Protein AF-A0A2R5L136-F1 (afdb_monomer)

Mean predicted aligned error: 12.42 Å

pLDDT: mean 75.85, std 13.5, range [39.0, 92.44]

Sequence (162 aa):
CGAVLYACYMVFLRRRIKDQDQLDIPMFFGFVGLFNSVLLWPGFFILHMAGWEVFTLPTAQQMLYICANGLVGTVLSELLWLWGCFLTSSLVATLSLSLTIPLSMATDVLLRGVKYSWLFYAGSVPIVAAFFAVTVLTHYNNWDPVGQICCCRRREEHQYRY

Structure (mmCIF, N/CA/C/O backbone):
data_AF-A0A2R5L136-F1
#
_entry.id   AF-A0A2R5L136-F1
#
loop_
_atom_site.group_PDB
_atom_site.id
_atom_site.type_symbol
_atom_site.label_atom_id
_atom_site.label_alt_id
_atom_site.label_comp_id
_atom_site.label_asym_id
_atom_site.label_entity_id
_atom_site.label_seq_id
_atom_site.pdbx_PDB_ins_code
_atom_site.Cartn_x
_atom_site.Cartn_y
_atom_site.Cartn_z
_atom_site.occupancy
_atom_site.B_iso_or_equiv
_atom_site.auth_seq_id
_atom_site.auth_comp_id
_atom_site.auth_asym_id
_atom_site.auth_atom_id
_atom_site.pdbx_PDB_model_num
ATOM 1 N N . CYS A 1 1 ? -8.619 -17.664 -2.809 1.00 63.59 1 CYS A N 1
ATOM 2 C CA . CYS A 1 1 ? -9.680 -17.153 -3.709 1.00 63.59 1 CYS A CA 1
ATOM 3 C C . CYS A 1 1 ? -9.637 -15.629 -3.885 1.00 63.59 1 CYS A C 1
ATOM 5 O O . CYS A 1 1 ? -9.680 -15.183 -5.023 1.00 63.59 1 CYS A O 1
ATOM 7 N N . GLY A 1 2 ? -9.475 -14.832 -2.816 1.00 73.06 2 GLY A N 1
ATOM 8 C CA . GLY A 1 2 ? -9.462 -13.358 -2.911 1.00 73.06 2 GLY A CA 1
ATOM 9 C C . GLY A 1 2 ? -8.381 -12.759 -3.824 1.00 73.06 2 GLY A C 1
ATOM 10 O O . GLY A 1 2 ? -8.686 -11.888 -4.629 1.00 73.06 2 GLY A O 1
ATOM 11 N N . ALA A 1 3 ? -7.150 -13.283 -3.791 1.00 76.62 3 ALA A N 1
ATOM 12 C CA . ALA A 1 3 ? -6.060 -12.791 -4.645 1.00 76.62 3 ALA A CA 1
ATOM 13 C C . ALA A 1 3 ? -6.344 -12.951 -6.152 1.00 76.62 3 ALA A C 1
ATOM 15 O O . ALA A 1 3 ? -5.986 -12.087 -6.945 1.00 76.62 3 ALA A O 1
ATOM 16 N N . VAL A 1 4 ? -7.030 -14.033 -6.541 1.00 77.38 4 VAL A N 1
ATOM 17 C CA . VAL A 1 4 ? -7.409 -14.290 -7.941 1.00 77.38 4 VAL A CA 1
ATOM 18 C C . VAL A 1 4 ? -8.472 -13.292 -8.392 1.00 77.38 4 VAL A C 1
ATOM 20 O O . VAL A 1 4 ? -8.326 -12.681 -9.443 1.00 77.38 4 VAL A O 1
ATOM 23 N N . LEU A 1 5 ? -9.501 -13.066 -7.571 1.00 76.44 5 LEU A N 1
ATOM 24 C CA . LEU A 1 5 ? -10.558 -12.095 -7.863 1.00 76.44 5 LEU A CA 1
ATOM 25 C C . LEU A 1 5 ? -10.009 -10.664 -7.958 1.00 76.44 5 LEU A C 1
ATOM 27 O O . LEU A 1 5 ? -10.359 -9.942 -8.889 1.00 76.44 5 LEU A O 1
ATOM 31 N N . TYR A 1 6 ? -9.098 -10.281 -7.058 1.00 77.06 6 TYR A N 1
ATOM 32 C CA . TYR A 1 6 ? -8.433 -8.976 -7.087 1.00 77.06 6 TYR A CA 1
ATOM 33 C C . TYR A 1 6 ? -7.544 -8.797 -8.328 1.00 77.06 6 TYR A C 1
ATOM 35 O O . TYR A 1 6 ? -7.583 -7.754 -8.981 1.00 77.06 6 TYR A O 1
ATOM 43 N N . ALA A 1 7 ? -6.783 -9.828 -8.707 1.00 71.12 7 ALA A N 1
ATOM 44 C CA . ALA A 1 7 ? -5.977 -9.800 -9.924 1.00 71.12 7 ALA A CA 1
ATOM 45 C C . ALA A 1 7 ? -6.857 -9.693 -11.183 1.00 71.12 7 ALA A C 1
ATOM 47 O O . ALA A 1 7 ? -6.583 -8.871 -12.057 1.00 71.12 7 ALA A O 1
ATOM 48 N N . CYS A 1 8 ? -7.949 -10.463 -11.260 1.00 75.06 8 CYS A N 1
ATOM 49 C CA . CYS A 1 8 ? -8.925 -10.362 -12.346 1.00 75.06 8 CYS A CA 1
ATOM 50 C C . CYS A 1 8 ? -9.544 -8.959 -12.424 1.00 75.06 8 CYS A C 1
ATOM 52 O O . CYS A 1 8 ? -9.604 -8.388 -13.512 1.00 75.06 8 CYS A O 1
ATOM 54 N N . TYR A 1 9 ? -9.932 -8.386 -11.283 1.00 74.88 9 TYR A N 1
ATOM 55 C CA . TYR A 1 9 ? -10.432 -7.015 -11.165 1.00 74.88 9 TYR A CA 1
ATOM 56 C C . TYR A 1 9 ? -9.433 -5.988 -11.721 1.00 74.88 9 TYR A C 1
ATOM 58 O O . TYR A 1 9 ? -9.764 -5.231 -12.634 1.00 74.88 9 TYR A O 1
ATOM 66 N N . MET A 1 10 ? -8.186 -6.022 -11.243 1.00 70.00 10 MET A N 1
ATOM 67 C CA . MET A 1 10 ? -7.108 -5.123 -11.671 1.00 70.00 10 MET A CA 1
ATOM 68 C C . MET A 1 10 ? -6.836 -5.208 -13.179 1.00 70.00 10 MET A C 1
ATOM 70 O O . MET A 1 10 ? -6.642 -4.187 -13.842 1.00 70.00 10 MET A O 1
ATOM 74 N N . VAL A 1 11 ? -6.832 -6.420 -13.744 1.00 70.69 11 VAL A N 1
ATOM 75 C CA . VAL A 1 11 ? -6.588 -6.645 -15.178 1.00 70.69 11 VAL A CA 1
ATOM 76 C C . VAL A 1 11 ? -7.754 -6.143 -16.026 1.00 70.69 11 VAL A C 1
ATOM 78 O O . VAL A 1 11 ? -7.529 -5.505 -17.058 1.00 70.69 11 VAL A O 1
ATOM 81 N N . PHE A 1 12 ? -8.992 -6.401 -15.600 1.00 69.69 12 PHE A N 1
ATOM 82 C CA . PHE A 1 12 ? -10.183 -5.941 -16.311 1.00 69.69 12 PHE A CA 1
ATOM 83 C C . PHE A 1 12 ? -10.257 -4.412 -16.328 1.00 69.69 12 PHE A C 1
ATOM 85 O O . PHE A 1 12 ? -10.510 -3.812 -17.374 1.00 69.69 12 PHE A O 1
ATOM 92 N N . LEU A 1 13 ? -9.931 -3.787 -15.197 1.00 70.75 13 LEU A N 1
ATOM 93 C CA . LEU A 1 13 ? -9.863 -2.342 -15.062 1.00 70.75 13 LEU A CA 1
ATOM 94 C C . LEU A 1 13 ? -8.776 -1.729 -15.957 1.00 70.75 13 LEU A C 1
ATOM 96 O O . LEU A 1 13 ? -9.058 -0.809 -16.722 1.00 70.75 13 LEU A O 1
ATOM 100 N N . ARG A 1 14 ? -7.551 -2.283 -15.943 1.00 65.88 14 ARG A N 1
ATOM 101 C CA . ARG A 1 14 ? -6.460 -1.824 -16.823 1.00 65.88 14 ARG A CA 1
ATOM 102 C C . ARG A 1 14 ? -6.800 -1.966 -18.307 1.00 65.88 14 ARG A C 1
ATOM 104 O O . ARG A 1 14 ? -6.403 -1.106 -19.088 1.00 65.88 14 ARG A O 1
ATOM 111 N N . ARG A 1 15 ? -7.498 -3.037 -18.710 1.00 67.12 15 ARG A N 1
ATOM 112 C CA . ARG A 1 15 ? -7.954 -3.211 -20.101 1.00 67.12 15 ARG A CA 1
ATOM 113 C C . ARG A 1 15 ? -8.989 -2.163 -20.483 1.00 67.12 15 ARG A C 1
ATOM 115 O O . ARG A 1 15 ? -8.853 -1.557 -21.535 1.00 67.12 15 ARG A O 1
ATOM 122 N N . ARG A 1 16 ? -9.976 -1.923 -19.619 1.00 64.69 16 ARG A N 1
ATOM 123 C CA . ARG A 1 16 ? -11.031 -0.937 -19.870 1.00 64.69 16 ARG A CA 1
ATOM 124 C C . ARG A 1 16 ? -10.478 0.484 -19.999 1.00 64.69 16 ARG A C 1
ATOM 126 O O . ARG A 1 16 ? -10.826 1.151 -20.962 1.00 64.69 16 ARG A O 1
ATOM 133 N N . ILE A 1 17 ? -9.560 0.895 -19.121 1.00 60.84 17 ILE A N 1
ATOM 134 C CA . ILE A 1 17 ? -8.915 2.224 -19.162 1.00 60.84 17 ILE A CA 1
ATOM 135 C C . ILE A 1 17 ? -8.096 2.436 -20.449 1.00 60.84 17 ILE A C 1
ATOM 137 O O . ILE A 1 17 ? -8.000 3.552 -20.939 1.00 60.84 17 ILE A O 1
ATOM 141 N N . LYS A 1 18 ? -7.513 1.374 -21.020 1.00 57.12 18 LYS A N 1
ATOM 142 C CA . LYS A 1 18 ? -6.726 1.454 -22.263 1.00 57.12 18 LYS A CA 1
ATOM 143 C C . LYS A 1 18 ? -7.568 1.627 -23.529 1.00 57.12 18 LYS A C 1
ATOM 145 O O . LYS A 1 18 ? -7.031 2.076 -24.532 1.00 57.12 18 LYS A O 1
ATOM 150 N N . ASP A 1 19 ? -8.831 1.210 -23.484 1.00 58.06 19 ASP A N 1
ATOM 151 C CA . ASP A 1 19 ? -9.742 1.166 -24.635 1.00 58.06 19 ASP A CA 1
ATOM 152 C C . ASP A 1 19 ? -10.672 2.391 -24.707 1.00 58.06 19 ASP A C 1
ATOM 154 O O . ASP A 1 19 ? -11.395 2.553 -25.685 1.00 58.06 19 ASP A O 1
ATOM 158 N N . GLN A 1 20 ? -10.702 3.250 -23.678 1.00 46.91 20 GLN A N 1
ATOM 159 C CA . GLN A 1 20 ? -11.588 4.417 -23.650 1.00 46.91 20 GLN A CA 1
ATOM 160 C C . GLN A 1 20 ? -10.884 5.673 -23.142 1.00 46.91 20 GLN A C 1
ATOM 162 O O . GLN A 1 20 ? -10.520 5.758 -21.973 1.00 46.91 20 GLN A O 1
ATOM 167 N N . ASP A 1 21 ? -10.823 6.691 -24.001 1.00 53.78 21 ASP A N 1
ATOM 168 C CA . ASP A 1 21 ? -10.375 8.052 -23.680 1.00 53.78 21 ASP A CA 1
ATOM 169 C C . ASP A 1 21 ? -11.273 8.789 -22.653 1.00 53.78 21 ASP A C 1
ATOM 171 O O . ASP A 1 21 ? -10.984 9.931 -22.308 1.00 53.78 21 ASP A O 1
ATOM 175 N N . GLN A 1 22 ? -12.359 8.185 -22.141 1.00 52.44 22 GLN A N 1
ATOM 176 C CA . GLN A 1 22 ? -13.305 8.829 -21.206 1.00 52.44 22 GLN A CA 1
ATOM 177 C C . GLN A 1 22 ? -14.001 7.844 -20.244 1.00 52.44 22 GLN A C 1
ATOM 179 O O . GLN A 1 22 ? -15.216 7.890 -20.067 1.00 52.44 22 GLN A O 1
ATOM 184 N N . LEU A 1 23 ? -13.275 6.911 -19.622 1.00 54.06 23 LEU A N 1
ATOM 185 C CA . LEU A 1 23 ? -13.870 6.116 -18.5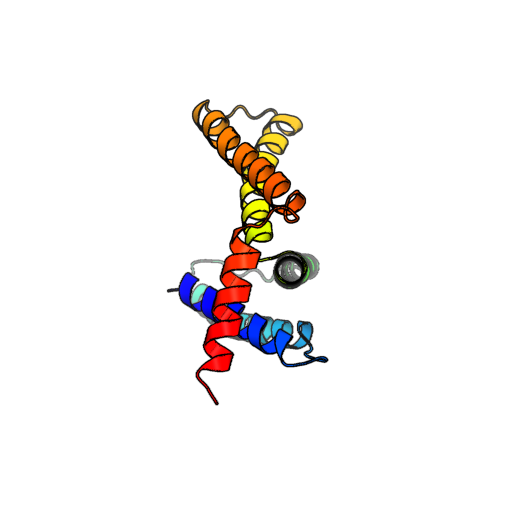40 1.00 54.06 23 LEU A CA 1
ATOM 186 C C . LEU A 1 23 ? -13.831 6.876 -17.214 1.00 54.06 23 LEU A C 1
ATOM 188 O O . LEU A 1 23 ? -12.755 7.152 -16.683 1.00 54.06 23 LEU A O 1
ATOM 192 N N . ASP A 1 24 ? -15.007 7.117 -16.635 1.00 68.06 24 ASP A N 1
ATOM 193 C CA . ASP A 1 24 ? -15.180 7.641 -15.279 1.00 68.06 24 ASP A CA 1
ATOM 194 C C . ASP A 1 24 ? -14.731 6.600 -14.228 1.00 68.06 24 ASP A C 1
ATOM 196 O O . ASP A 1 24 ? -15.539 5.982 -13.531 1.00 68.06 24 ASP A O 1
ATOM 200 N N . ILE A 1 25 ? -13.416 6.381 -14.098 1.00 69.44 25 ILE A N 1
ATOM 201 C CA . ILE A 1 25 ? -12.777 5.568 -13.041 1.00 69.44 25 ILE A CA 1
ATOM 202 C C . ILE A 1 25 ? -13.394 5.833 -11.649 1.00 69.44 25 ILE A C 1
ATOM 204 O O . ILE A 1 25 ? -13.704 4.861 -10.951 1.00 69.44 25 ILE A O 1
ATOM 208 N N . PRO A 1 26 ? -13.628 7.095 -11.228 1.00 71.81 26 PRO A N 1
ATOM 209 C CA . PRO A 1 26 ? -14.312 7.372 -9.964 1.00 71.81 26 PRO A CA 1
ATOM 210 C C . PRO A 1 26 ? -15.754 6.841 -9.886 1.00 71.81 26 PRO A C 1
ATOM 212 O O . PRO A 1 26 ? -16.163 6.380 -8.821 1.00 71.81 26 PRO A O 1
ATOM 215 N N . MET A 1 27 ? -16.521 6.829 -10.980 1.00 75.56 27 MET A N 1
ATOM 216 C CA . MET A 1 27 ? -17.893 6.297 -10.989 1.00 75.56 27 MET A CA 1
ATOM 217 C C . MET A 1 27 ? -17.902 4.776 -10.792 1.00 75.56 27 MET A C 1
ATOM 219 O O . MET A 1 27 ? -18.719 4.247 -10.037 1.00 75.56 27 MET A O 1
ATOM 223 N N . PHE A 1 28 ? -16.951 4.069 -11.405 1.00 75.88 28 PHE A N 1
ATOM 224 C CA . PHE A 1 28 ? -16.788 2.630 -11.207 1.00 75.88 28 PHE A CA 1
ATOM 225 C C . PHE A 1 28 ? -16.414 2.282 -9.755 1.00 75.88 28 PHE A C 1
ATOM 227 O O . PHE A 1 28 ? -17.037 1.405 -9.155 1.00 75.88 28 PHE A O 1
ATOM 234 N N . PHE A 1 29 ? -15.463 3.006 -9.155 1.00 76.31 29 PHE A N 1
ATOM 235 C CA . PHE A 1 29 ? -15.129 2.841 -7.733 1.00 76.31 29 PHE A CA 1
ATOM 236 C C . PHE A 1 29 ? -16.315 3.178 -6.813 1.00 76.31 29 PHE A C 1
ATOM 238 O O . PHE A 1 29 ? -16.523 2.494 -5.810 1.00 76.31 29 PHE A O 1
ATOM 245 N N . GLY A 1 30 ? -17.135 4.169 -7.179 1.00 80.00 30 GLY A N 1
ATOM 246 C CA . GLY A 1 30 ? -18.386 4.490 -6.487 1.00 80.00 30 GLY A CA 1
ATOM 247 C C . GLY A 1 30 ? -19.379 3.324 -6.481 1.00 80.00 30 GLY A C 1
ATOM 248 O O . GLY A 1 30 ? -19.931 2.995 -5.431 1.00 80.00 30 GLY A O 1
ATOM 249 N N . PHE A 1 31 ? -19.549 2.631 -7.613 1.00 79.56 31 PHE A N 1
ATOM 250 C CA . PHE A 1 31 ? -20.374 1.419 -7.679 1.00 79.56 31 PHE A CA 1
ATOM 251 C C . PHE A 1 31 ? -19.814 0.286 -6.816 1.00 79.56 31 PHE A C 1
ATOM 253 O O . PHE A 1 31 ? -20.577 -0.344 -6.085 1.00 79.56 31 PHE A O 1
ATOM 260 N N . VAL A 1 32 ? -18.500 0.043 -6.849 1.00 79.75 32 VAL A N 1
ATOM 261 C CA . VAL A 1 32 ? -17.854 -0.974 -5.998 1.00 79.75 32 VAL A CA 1
ATOM 262 C C . VAL A 1 32 ? -18.076 -0.664 -4.515 1.00 79.75 32 VAL A C 1
ATOM 264 O O . VAL A 1 32 ? -18.461 -1.556 -3.758 1.00 79.75 32 VAL A O 1
ATOM 267 N N . GLY A 1 33 ? -17.917 0.597 -4.103 1.00 80.31 33 GLY A N 1
ATOM 268 C CA . GLY A 1 33 ? -18.185 1.034 -2.732 1.00 80.31 33 GLY A CA 1
ATOM 269 C C . GLY A 1 33 ? -19.655 0.880 -2.325 1.00 80.31 33 GLY A C 1
ATOM 270 O O . GLY A 1 33 ? -19.944 0.476 -1.196 1.00 80.31 33 GLY A O 1
ATOM 271 N N . LEU A 1 34 ? -20.587 1.136 -3.248 1.00 82.25 34 LEU A N 1
ATOM 272 C CA . LEU A 1 34 ? -22.024 0.979 -3.014 1.00 82.25 34 LEU A CA 1
ATOM 273 C C . LEU A 1 34 ? -22.399 -0.497 -2.850 1.00 82.25 34 LEU A C 1
ATOM 275 O O . LEU A 1 34 ? -23.053 -0.851 -1.871 1.00 82.25 34 LEU A O 1
ATOM 279 N N . PHE A 1 35 ? -21.923 -1.375 -3.738 1.00 81.38 35 PHE A N 1
ATOM 280 C CA . PHE A 1 35 ? -22.113 -2.821 -3.599 1.00 81.38 35 PHE A CA 1
ATOM 281 C C . PHE A 1 35 ? -21.477 -3.356 -2.318 1.00 81.38 35 PHE A C 1
ATOM 283 O O . PHE A 1 35 ? -22.107 -4.148 -1.621 1.00 81.38 35 PHE A O 1
ATOM 290 N N . ASN A 1 36 ? -20.272 -2.897 -1.972 1.00 82.06 36 ASN A N 1
ATOM 291 C CA . ASN A 1 36 ? -19.625 -3.273 -0.721 1.00 82.06 36 ASN A CA 1
ATOM 292 C C . ASN A 1 36 ? -20.469 -2.845 0.487 1.00 82.06 36 ASN A C 1
ATOM 294 O O . ASN A 1 36 ? -20.712 -3.657 1.367 1.00 82.06 36 ASN A O 1
ATOM 298 N N . SER A 1 37 ? -20.999 -1.620 0.498 1.00 80.75 37 SER A N 1
ATOM 299 C CA . SER A 1 37 ? -21.865 -1.133 1.582 1.00 80.75 37 SER A CA 1
ATOM 300 C C . SER A 1 37 ? -23.174 -1.927 1.685 1.00 80.75 37 SER A C 1
ATOM 302 O O . SER A 1 37 ? -23.581 -2.289 2.786 1.00 80.75 37 SER A O 1
ATOM 304 N N . VAL A 1 38 ? -23.804 -2.261 0.553 1.00 83.62 38 VAL A N 1
ATOM 305 C CA . VAL A 1 38 ? -25.046 -3.057 0.504 1.00 83.62 38 VAL A CA 1
ATOM 306 C C . VAL A 1 38 ? -24.814 -4.510 0.931 1.00 83.62 38 VAL A C 1
ATOM 308 O O . VAL A 1 38 ? -25.662 -5.081 1.607 1.00 83.62 38 VAL A O 1
ATOM 311 N N . LEU A 1 39 ? -23.678 -5.112 0.572 1.00 81.06 39 LEU A N 1
ATOM 312 C CA . LEU A 1 39 ? -23.319 -6.481 0.963 1.00 81.06 39 LEU A CA 1
ATOM 313 C C . LEU A 1 39 ? -22.832 -6.574 2.415 1.00 81.06 39 LEU A C 1
ATOM 315 O O . LEU A 1 39 ? -23.056 -7.594 3.065 1.00 81.06 39 LEU A O 1
ATOM 319 N N . LEU A 1 40 ? -22.189 -5.527 2.939 1.00 77.06 40 LEU A N 1
ATOM 320 C CA . LEU A 1 40 ? -21.729 -5.476 4.330 1.00 77.06 40 LEU A CA 1
ATOM 321 C C . LEU A 1 40 ? -22.890 -5.218 5.306 1.00 77.06 40 LEU A C 1
ATOM 323 O O . LEU A 1 40 ? -22.867 -5.702 6.437 1.00 77.06 40 LEU A O 1
ATOM 327 N N . TRP A 1 41 ? -23.927 -4.508 4.848 1.00 76.31 41 TRP A N 1
ATOM 328 C CA . TRP A 1 41 ? -25.149 -4.211 5.600 1.00 76.31 41 TRP A CA 1
ATOM 329 C C . TRP A 1 41 ? -25.804 -5.451 6.244 1.00 76.31 41 TRP A C 1
ATOM 331 O O . TRP A 1 41 ? -25.975 -5.448 7.461 1.00 76.31 41 TRP A O 1
ATOM 341 N N . PRO A 1 42 ? -26.132 -6.548 5.527 1.00 77.81 42 PRO A N 1
ATOM 342 C CA . PRO A 1 42 ? -26.702 -7.746 6.149 1.00 77.81 42 PRO A CA 1
ATOM 343 C C . PRO A 1 42 ? -25.735 -8.438 7.121 1.00 77.81 42 PRO A C 1
ATOM 345 O O . PRO A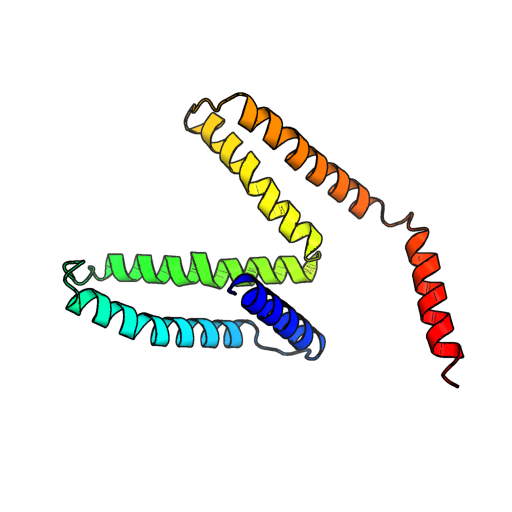 1 42 ? -26.192 -9.033 8.094 1.00 77.81 42 PRO A O 1
ATOM 348 N N . GLY A 1 43 ? -24.417 -8.322 6.916 1.00 74.44 43 GLY A N 1
ATOM 349 C CA . GLY A 1 43 ? -23.414 -8.821 7.863 1.00 74.44 43 GLY A CA 1
ATOM 350 C C . GLY A 1 43 ? -23.545 -8.168 9.240 1.00 74.44 43 GLY A C 1
ATOM 351 O O . GLY A 1 43 ? -23.510 -8.863 10.253 1.00 74.44 43 GLY A O 1
ATOM 352 N N . PHE A 1 44 ? -23.805 -6.858 9.272 1.00 72.12 44 PHE A N 1
ATOM 353 C CA . PHE A 1 44 ? -24.081 -6.097 10.495 1.00 72.12 44 PHE A CA 1
ATOM 354 C C . PHE A 1 44 ? -25.330 -6.611 11.242 1.00 72.12 44 PHE A C 1
ATOM 356 O O . PHE A 1 44 ? -25.289 -6.800 12.458 1.00 72.12 44 PHE A O 1
ATOM 363 N N . PHE A 1 45 ? -26.421 -6.912 10.525 1.00 73.12 45 PHE A N 1
ATOM 364 C CA . PHE A 1 45 ? -27.652 -7.454 11.127 1.00 73.12 45 PHE A CA 1
ATOM 365 C C . PHE A 1 45 ? -27.470 -8.870 11.683 1.00 73.12 45 PHE A C 1
ATOM 367 O O . PHE A 1 45 ? -27.981 -9.182 12.760 1.00 73.12 45 PHE A O 1
ATOM 374 N N . ILE A 1 46 ? -26.722 -9.720 10.978 1.00 73.50 46 ILE A N 1
ATOM 375 C CA . ILE A 1 46 ? -26.419 -11.084 11.429 1.00 73.50 46 ILE A CA 1
ATOM 376 C C . ILE A 1 46 ? -25.565 -11.047 12.703 1.00 73.50 46 ILE A C 1
ATOM 378 O O . ILE A 1 46 ? -25.845 -11.785 13.646 1.00 73.50 46 ILE A O 1
ATOM 382 N N . LEU A 1 47 ? -24.568 -10.157 12.764 1.00 70.06 47 LEU A N 1
ATOM 383 C CA . LEU A 1 47 ? -23.705 -9.999 13.940 1.00 70.06 47 LEU A CA 1
ATOM 384 C C . LEU A 1 47 ? -24.480 -9.503 15.169 1.00 70.06 47 LEU A C 1
ATOM 386 O O . LEU A 1 47 ? -24.240 -9.971 16.282 1.00 70.06 47 LEU A O 1
ATOM 390 N N . HIS A 1 48 ? -25.445 -8.603 14.959 1.00 70.62 48 HIS A N 1
ATOM 391 C CA . HIS A 1 48 ? -26.335 -8.127 16.016 1.00 70.62 48 HIS A CA 1
ATOM 392 C C . HIS A 1 48 ? -27.233 -9.248 16.561 1.00 70.62 48 HIS A C 1
ATOM 394 O O . HIS A 1 48 ? -27.358 -9.406 17.774 1.00 70.62 48 HIS A O 1
ATOM 400 N N . MET A 1 49 ? -27.807 -10.074 15.677 1.00 67.19 49 MET A N 1
ATOM 401 C CA . MET A 1 49 ? -28.627 -11.231 16.065 1.00 67.19 49 MET A CA 1
ATOM 402 C C . MET A 1 49 ? -27.817 -12.323 16.780 1.00 67.19 49 MET A C 1
ATOM 404 O O . MET A 1 49 ? -28.358 -13.019 17.635 1.00 67.19 49 MET A O 1
ATOM 408 N N . ALA A 1 50 ? -26.525 -12.458 16.461 1.00 73.06 50 ALA A N 1
ATOM 409 C CA . ALA A 1 50 ? -25.610 -13.402 17.105 1.00 73.06 50 ALA A CA 1
ATOM 410 C C . ALA A 1 50 ? -25.160 -12.968 18.518 1.00 73.06 50 ALA A C 1
ATOM 412 O O . ALA A 1 50 ? -24.531 -13.754 19.224 1.00 73.06 50 ALA A O 1
ATOM 413 N N . GLY A 1 51 ? -25.479 -11.738 18.947 1.00 63.94 51 GLY A N 1
ATOM 414 C CA . GLY A 1 51 ? -25.220 -11.251 20.307 1.00 63.94 51 GLY A CA 1
ATOM 415 C C . GLY A 1 51 ? -23.741 -11.040 20.656 1.00 63.94 51 GLY A C 1
ATOM 416 O O . GLY A 1 51 ? -23.411 -10.925 21.833 1.00 63.94 51 GLY A O 1
ATOM 417 N N . TRP A 1 52 ? -22.846 -11.007 19.662 1.00 61.41 52 TRP A N 1
ATOM 418 C CA . TRP A 1 52 ? -21.399 -10.854 19.876 1.00 61.41 52 TRP A CA 1
ATOM 419 C C . TRP A 1 52 ? -20.955 -9.406 20.128 1.00 61.41 52 TRP A C 1
ATOM 421 O O . TRP A 1 52 ? -19.933 -9.205 20.776 1.00 61.41 52 TRP A O 1
ATOM 431 N N . GLU A 1 53 ? -21.731 -8.402 19.703 1.00 55.03 53 GLU A N 1
ATOM 432 C CA . GLU A 1 53 ? -21.457 -6.987 19.986 1.00 55.03 53 GLU A CA 1
ATOM 433 C C . GLU A 1 53 ? -22.738 -6.225 20.368 1.00 55.03 53 GLU A C 1
ATOM 435 O O . GLU A 1 53 ? -23.768 -6.304 19.690 1.00 55.03 53 GLU A O 1
ATOM 440 N N . VAL A 1 54 ? -22.677 -5.459 21.466 1.00 61.28 54 VAL A N 1
ATOM 441 C CA . VAL A 1 54 ? -23.745 -4.531 21.866 1.00 61.28 54 VAL A CA 1
ATOM 442 C C . VAL A 1 54 ? -23.708 -3.343 20.912 1.00 61.28 54 VAL A C 1
ATOM 444 O O . VAL A 1 54 ? -22.842 -2.474 21.013 1.00 61.28 54 VAL A O 1
ATOM 447 N N . PHE A 1 55 ? -24.661 -3.304 19.983 1.00 62.56 55 PHE A N 1
ATOM 448 C CA . PHE A 1 55 ? -24.825 -2.180 19.069 1.00 62.56 55 PHE A CA 1
ATOM 449 C C . PHE A 1 55 ? -25.193 -0.919 19.845 1.00 62.56 55 PHE A C 1
ATOM 451 O O . PHE A 1 55 ? -26.347 -0.696 20.208 1.00 62.56 55 PHE A O 1
ATOM 458 N N . THR A 1 56 ? -24.199 -0.072 20.078 1.00 67.25 56 THR A N 1
ATOM 459 C CA . THR A 1 56 ? -24.419 1.326 20.432 1.00 67.25 56 THR A CA 1
ATOM 460 C C . THR A 1 56 ? -24.327 2.131 19.143 1.00 67.25 56 THR A C 1
ATOM 462 O O . THR A 1 56 ? -23.338 2.048 18.417 1.00 67.25 56 THR A O 1
ATOM 465 N N . LEU A 1 57 ? -25.394 2.857 18.803 1.00 63.59 57 LEU A N 1
ATOM 466 C CA . LEU A 1 57 ? -25.385 3.748 17.644 1.00 63.59 57 LEU A CA 1
ATOM 467 C C . LEU A 1 57 ? -24.265 4.783 17.845 1.00 63.59 57 LEU A C 1
ATOM 469 O O . LEU A 1 57 ? -24.303 5.514 18.840 1.00 63.59 57 LEU A O 1
ATOM 473 N N . PRO A 1 58 ? -23.258 4.836 16.952 1.00 66.81 58 PRO A N 1
ATOM 474 C CA . PRO A 1 58 ? -22.154 5.766 17.098 1.00 66.81 58 PRO A CA 1
ATOM 475 C C . PRO A 1 58 ? -22.671 7.202 17.013 1.00 66.81 58 PRO A C 1
ATOM 477 O O . PRO A 1 58 ? -23.575 7.522 16.239 1.00 66.81 58 PRO A O 1
ATOM 480 N N . THR A 1 59 ? -22.070 8.088 17.802 1.00 81.00 59 THR A N 1
ATOM 481 C CA . THR A 1 59 ? -22.385 9.521 17.788 1.00 81.00 59 THR A CA 1
ATOM 482 C C . THR A 1 59 ? -22.165 10.081 16.377 1.00 81.00 59 THR A C 1
ATOM 484 O O . THR A 1 59 ? -21.264 9.627 15.669 1.00 81.00 59 THR A O 1
ATOM 487 N N . ALA A 1 60 ? -22.915 11.111 15.968 1.00 80.19 60 ALA A N 1
ATOM 488 C CA . ALA A 1 60 ? -22.804 11.711 14.629 1.00 80.19 60 ALA A CA 1
ATOM 489 C C . ALA A 1 60 ? -21.352 12.057 14.219 1.00 80.19 60 ALA A C 1
ATOM 491 O O . ALA A 1 60 ? -20.974 11.885 13.063 1.00 80.19 60 ALA A O 1
ATOM 492 N N . GLN A 1 61 ? -20.510 12.469 15.175 1.00 84.88 61 GLN A N 1
ATOM 493 C CA . GLN A 1 61 ? -19.081 12.717 14.942 1.00 84.88 61 GLN A CA 1
ATOM 494 C C . GLN A 1 61 ? -18.279 11.441 14.647 1.00 84.88 61 GLN A C 1
ATOM 496 O O . GLN A 1 61 ? -17.441 11.434 13.752 1.00 84.88 61 GLN A O 1
ATOM 501 N N . GLN A 1 62 ? -18.538 10.345 15.363 1.00 84.06 62 GLN A N 1
ATOM 502 C CA . GLN A 1 62 ? -17.876 9.059 15.121 1.00 84.06 62 GLN A CA 1
ATOM 503 C C . GLN A 1 62 ? -18.276 8.495 13.757 1.00 84.06 62 GLN A C 1
ATOM 505 O O . GLN A 1 62 ? -17.423 8.002 13.023 1.00 84.06 62 GLN A O 1
ATOM 510 N N . MET A 1 63 ? -19.550 8.641 13.384 1.00 83.31 63 MET A N 1
ATOM 511 C CA . MET A 1 63 ? -20.037 8.255 12.062 1.00 83.31 63 MET A CA 1
ATOM 512 C C . MET A 1 63 ? -19.336 9.055 10.953 1.00 83.31 63 MET A C 1
ATOM 514 O O . MET A 1 63 ? -18.872 8.465 9.980 1.00 83.31 63 MET A O 1
ATOM 518 N N . LEU A 1 64 ? -19.160 10.371 11.137 1.00 87.56 64 LEU A N 1
ATOM 519 C CA . LEU A 1 64 ? -18.392 11.209 10.213 1.00 87.56 64 LEU A CA 1
ATOM 520 C C . LEU A 1 64 ? -16.943 10.722 10.071 1.00 87.56 64 LEU A C 1
ATOM 522 O O . LEU A 1 64 ? -16.467 10.580 8.949 1.00 87.56 64 LEU A O 1
ATOM 526 N N . TYR A 1 65 ? -16.247 10.438 11.177 1.00 89.00 65 TYR A N 1
ATOM 527 C CA . TYR A 1 65 ? -14.859 9.965 11.127 1.00 89.00 65 TYR A CA 1
ATOM 528 C C . TYR A 1 65 ? -14.722 8.606 10.442 1.00 89.00 65 TYR A C 1
ATOM 530 O O . TYR A 1 65 ? -13.791 8.413 9.664 1.00 89.00 65 TYR A O 1
ATOM 538 N N . ILE A 1 66 ? -15.654 7.681 10.679 1.00 87.44 66 ILE A N 1
ATOM 539 C CA . ILE A 1 66 ? -15.665 6.370 10.017 1.00 87.44 66 ILE A CA 1
ATOM 540 C C . ILE A 1 66 ? -15.904 6.539 8.515 1.00 87.44 66 ILE A C 1
ATOM 542 O O . ILE A 1 66 ? -15.156 5.981 7.713 1.00 87.44 66 ILE A O 1
ATOM 546 N N . CYS A 1 67 ? -16.891 7.350 8.123 1.00 85.44 67 CYS A N 1
ATOM 547 C CA . CYS A 1 67 ? -17.156 7.646 6.717 1.00 85.44 67 CYS A CA 1
ATOM 548 C C . CYS A 1 67 ? -15.964 8.339 6.046 1.00 85.44 67 CYS A C 1
ATOM 550 O O . CYS A 1 67 ? -15.576 7.951 4.946 1.00 85.44 67 CYS A O 1
ATOM 552 N N . ALA A 1 68 ? -15.350 9.322 6.707 1.00 89.38 68 ALA A N 1
ATOM 553 C CA . ALA A 1 68 ? -14.177 10.022 6.196 1.00 89.38 68 ALA A CA 1
ATOM 554 C C . ALA A 1 68 ? -12.975 9.078 6.052 1.00 89.38 68 ALA A C 1
ATOM 556 O O . ALA A 1 68 ? -12.314 9.092 5.017 1.00 89.38 68 ALA A O 1
ATOM 557 N N . ASN A 1 69 ? -12.718 8.215 7.037 1.00 89.25 69 ASN A N 1
ATOM 558 C CA . ASN A 1 69 ? -11.642 7.228 6.970 1.00 89.25 69 ASN A CA 1
ATOM 559 C C . ASN A 1 69 ? -11.890 6.175 5.876 1.00 89.25 69 ASN A C 1
ATO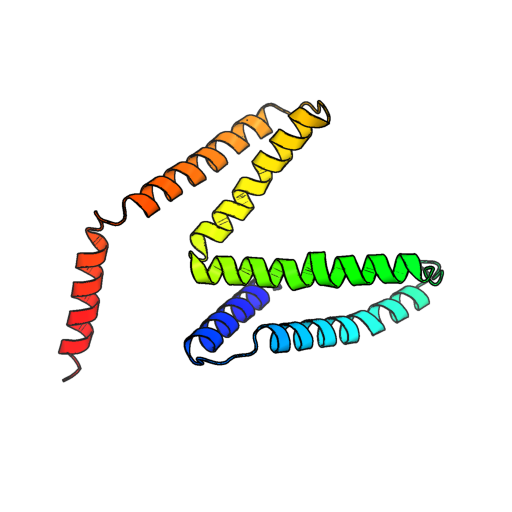M 561 O O . ASN A 1 69 ? -10.964 5.803 5.162 1.00 89.25 69 ASN A O 1
ATOM 565 N N . GLY A 1 70 ? -13.136 5.735 5.694 1.00 86.44 70 GLY A N 1
ATOM 566 C CA . GLY A 1 70 ? -13.509 4.828 4.607 1.00 86.44 70 GLY A CA 1
ATOM 567 C C . GLY A 1 70 ? -13.325 5.466 3.226 1.00 86.44 70 GLY A C 1
ATOM 568 O O . GLY A 1 70 ? -12.710 4.893 2.326 1.00 86.44 70 GLY A O 1
ATOM 569 N N . LEU A 1 71 ? -13.817 6.694 3.059 1.00 85.38 71 LEU A N 1
ATOM 570 C CA . LEU A 1 71 ? -13.765 7.393 1.778 1.00 85.38 71 LEU A CA 1
ATOM 571 C C . LEU A 1 71 ? -12.338 7.831 1.419 1.00 85.38 71 LEU A C 1
ATOM 573 O O . LEU A 1 71 ? -11.862 7.563 0.319 1.00 85.38 71 LEU A O 1
ATOM 577 N N . VAL A 1 72 ? -11.643 8.492 2.343 1.00 88.56 72 VAL A N 1
ATOM 578 C CA . VAL A 1 72 ? -10.302 9.046 2.105 1.00 88.56 72 VAL A CA 1
ATOM 579 C C . VAL A 1 72 ? -9.227 7.977 2.286 1.00 88.56 72 VAL A C 1
ATOM 581 O O . VAL A 1 72 ? -8.339 7.837 1.450 1.00 88.56 72 VAL A O 1
ATOM 584 N N . GLY A 1 73 ? -9.296 7.205 3.368 1.00 84.38 73 GLY A N 1
ATOM 585 C CA . GLY A 1 73 ? -8.265 6.227 3.710 1.00 84.38 73 GLY A CA 1
ATOM 586 C C . GLY A 1 73 ? -8.318 4.962 2.859 1.00 84.38 73 GLY A C 1
ATOM 587 O O . GLY A 1 73 ? -7.273 4.380 2.583 1.00 84.38 73 GLY A O 1
ATOM 588 N N . THR A 1 74 ? -9.507 4.541 2.421 1.00 84.31 74 THR A N 1
ATOM 589 C CA . THR A 1 74 ? -9.671 3.309 1.632 1.00 84.31 74 THR A CA 1
ATOM 590 C C . THR A 1 74 ? -9.889 3.630 0.157 1.00 84.31 74 THR A C 1
ATOM 592 O O . THR A 1 74 ? -9.000 3.383 -0.653 1.00 84.31 74 THR A O 1
ATOM 5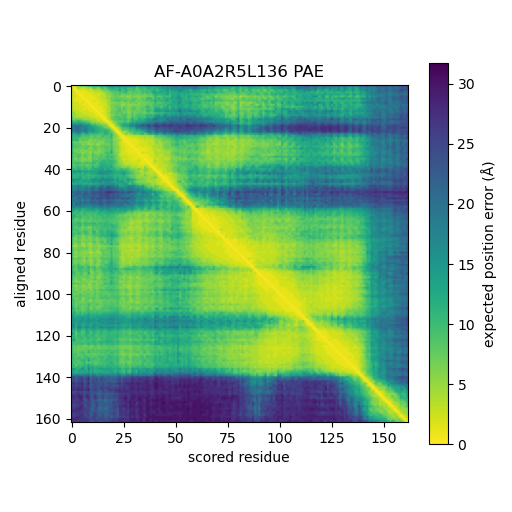95 N N . VAL A 1 75 ? -11.011 4.265 -0.197 1.00 82.31 75 VAL A N 1
ATOM 596 C CA . VAL A 1 75 ? -11.402 4.452 -1.609 1.00 82.31 75 VAL A CA 1
ATOM 597 C C . VAL A 1 75 ? -10.426 5.358 -2.365 1.00 82.31 75 VAL A C 1
ATOM 599 O O . VAL A 1 75 ? -9.931 4.989 -3.430 1.00 82.31 75 VAL A O 1
ATOM 602 N N . LEU A 1 76 ? -10.118 6.538 -1.818 1.00 85.31 76 LEU A N 1
ATOM 603 C CA . LEU A 1 76 ? -9.199 7.475 -2.466 1.00 85.31 76 LEU A CA 1
ATOM 604 C C . LEU A 1 76 ? -7.766 6.925 -2.511 1.00 85.31 76 LEU A C 1
ATOM 606 O O . LEU A 1 76 ? -7.088 7.080 -3.524 1.00 85.31 76 LEU A O 1
ATOM 610 N N . SER A 1 77 ? -7.322 6.250 -1.448 1.00 88.19 77 SER A N 1
ATOM 611 C CA . SER A 1 77 ? -5.996 5.624 -1.382 1.00 88.19 77 SER A CA 1
ATOM 612 C C . SER A 1 77 ? -5.821 4.533 -2.443 1.00 88.19 77 SER A C 1
ATOM 614 O O . SER A 1 77 ? -4.823 4.527 -3.163 1.00 88.19 77 SER A O 1
ATOM 616 N N . GLU A 1 78 ? -6.815 3.658 -2.623 1.00 83.50 78 GLU A N 1
ATOM 617 C CA . GLU A 1 78 ? -6.790 2.626 -3.667 1.00 83.50 78 GLU A CA 1
ATOM 618 C C . GLU A 1 78 ? -6.840 3.222 -5.080 1.00 83.50 78 GLU A C 1
ATOM 620 O O . GLU A 1 78 ? -6.144 2.735 -5.976 1.00 83.50 78 GLU A O 1
ATOM 625 N N . LEU A 1 79 ? -7.609 4.298 -5.282 1.00 83.44 79 LEU A N 1
ATOM 626 C CA . LEU A 1 79 ? -7.667 5.008 -6.560 1.00 83.44 79 LEU A CA 1
ATOM 627 C C . LEU A 1 79 ? -6.321 5.653 -6.899 1.00 83.44 79 LEU A C 1
ATOM 629 O O . LEU A 1 79 ? -5.822 5.470 -8.010 1.00 83.44 79 LEU A O 1
ATOM 633 N N . LEU A 1 80 ? -5.712 6.363 -5.946 1.00 85.44 80 LEU A N 1
ATOM 634 C CA . LEU A 1 80 ? -4.391 6.976 -6.102 1.00 85.44 80 LEU A CA 1
ATOM 635 C C . LEU A 1 80 ? -3.310 5.920 -6.336 1.00 85.44 80 LEU A C 1
ATOM 637 O O . LEU A 1 80 ? -2.459 6.086 -7.212 1.00 85.44 80 LEU A O 1
ATOM 641 N N . TRP A 1 81 ? -3.358 4.814 -5.594 1.00 83.94 81 TRP A N 1
ATOM 642 C CA . TRP A 1 81 ? -2.422 3.707 -5.756 1.00 83.94 81 TRP A CA 1
ATOM 643 C C . TRP A 1 81 ? -2.516 3.094 -7.154 1.00 83.94 81 TRP A C 1
ATOM 645 O O . TRP A 1 81 ? -1.501 2.891 -7.824 1.00 83.94 81 TRP A O 1
ATOM 655 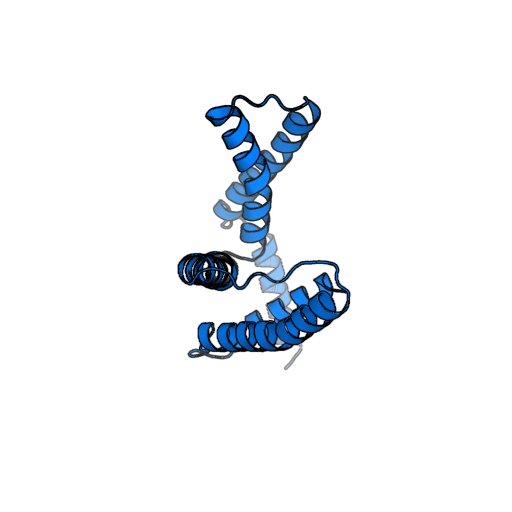N N . LEU A 1 82 ? -3.732 2.852 -7.633 1.00 79.81 82 LEU A N 1
ATOM 656 C CA . LEU A 1 82 ? -3.980 2.339 -8.973 1.00 79.81 82 LEU A CA 1
ATOM 657 C C . LEU A 1 82 ? -3.542 3.332 -10.062 1.00 79.81 82 LEU A C 1
ATOM 659 O O . LEU A 1 82 ? -2.955 2.920 -11.065 1.00 79.81 82 LEU A O 1
ATOM 663 N N . TRP A 1 83 ? -3.805 4.625 -9.873 1.00 79.06 83 TRP A N 1
ATOM 664 C CA . TRP A 1 83 ? -3.318 5.677 -10.765 1.00 79.06 83 TRP A CA 1
ATOM 665 C C . TRP A 1 83 ? -1.786 5.679 -10.834 1.00 79.06 83 TRP A C 1
ATOM 667 O O . TRP A 1 83 ? -1.222 5.684 -11.928 1.00 79.06 83 TRP A O 1
ATOM 677 N N . GLY A 1 84 ? -1.099 5.556 -9.695 1.00 80.94 84 GLY A N 1
ATOM 678 C CA . GLY A 1 84 ? 0.359 5.391 -9.652 1.00 80.94 84 GLY A CA 1
ATOM 679 C C . GLY A 1 84 ? 0.837 4.111 -10.355 1.00 80.94 84 GLY A C 1
ATOM 680 O O . GLY A 1 84 ? 1.810 4.128 -11.112 1.00 80.94 84 GLY A O 1
ATOM 681 N N . CYS A 1 85 ? 0.110 3.004 -10.185 1.00 80.56 85 CYS A N 1
ATOM 682 C CA . CYS A 1 85 ? 0.366 1.738 -10.878 1.00 80.56 85 CYS A CA 1
ATOM 683 C C . CYS A 1 85 ? 0.206 1.829 -12.404 1.00 80.56 85 CYS A C 1
ATOM 685 O O . CYS A 1 85 ? 0.802 1.024 -13.136 1.00 80.56 85 CYS A O 1
ATOM 687 N N . PHE A 1 86 ? -0.652 2.735 -12.874 1.00 74.06 86 PHE A N 1
ATOM 688 C CA . PHE A 1 86 ? -0.870 3.010 -14.288 1.00 74.06 86 PHE A CA 1
ATOM 689 C C . PHE A 1 86 ? 0.234 3.905 -14.855 1.00 74.06 86 PHE A C 1
ATOM 691 O O . PHE A 1 86 ? 0.777 3.575 -15.907 1.00 74.06 86 PHE A O 1
ATOM 698 N N . LEU A 1 87 ? 0.597 4.974 -14.138 1.00 76.06 87 LEU A N 1
ATOM 699 C CA . LEU A 1 87 ? 1.555 5.977 -14.606 1.00 76.06 87 LEU A CA 1
ATOM 700 C C . LEU A 1 87 ? 2.997 5.450 -14.678 1.00 76.06 87 LEU A C 1
ATOM 702 O O . LEU A 1 87 ? 3.706 5.760 -15.630 1.00 76.06 87 LEU A O 1
ATOM 706 N N . THR A 1 88 ? 3.426 4.641 -13.703 1.00 78.69 88 THR A N 1
ATOM 707 C CA . THR A 1 88 ? 4.822 4.173 -13.623 1.00 78.69 88 THR A CA 1
ATOM 708 C C . THR A 1 88 ? 4.994 2.724 -14.084 1.00 78.69 88 THR A C 1
ATOM 710 O O . THR A 1 88 ? 5.856 2.443 -14.906 1.00 78.69 88 THR A O 1
ATOM 713 N N . SER A 1 89 ? 4.210 1.792 -13.532 1.00 79.06 89 SER A N 1
ATOM 714 C CA . SER A 1 89 ? 4.133 0.345 -13.835 1.00 79.06 89 SER A CA 1
ATOM 715 C C . SER A 1 89 ? 3.708 -0.378 -12.554 1.00 79.06 89 SER A C 1
ATOM 717 O O . SER A 1 89 ? 4.013 0.068 -11.446 1.00 79.06 89 SER A O 1
ATOM 719 N N . SER A 1 90 ? 3.054 -1.538 -12.682 1.00 80.69 90 SER A N 1
ATOM 720 C CA . SER A 1 90 ? 2.735 -2.386 -11.522 1.00 80.69 90 SER A CA 1
ATOM 721 C C . SER A 1 90 ? 3.984 -2.788 -10.731 1.00 80.69 90 SER A C 1
ATOM 723 O O . SER A 1 90 ? 3.899 -2.970 -9.523 1.00 80.69 90 SER A O 1
ATOM 725 N N . LEU A 1 91 ? 5.131 -2.911 -11.409 1.00 81.25 91 LEU A N 1
ATOM 726 C CA . LEU A 1 91 ? 6.392 -3.340 -10.806 1.00 81.25 91 LEU A CA 1
ATOM 727 C C . LEU A 1 91 ? 6.885 -2.340 -9.752 1.00 81.25 91 LEU A C 1
ATOM 729 O O . LEU A 1 91 ? 7.155 -2.720 -8.616 1.00 81.25 91 LEU A O 1
ATOM 733 N N . VAL A 1 92 ? 6.947 -1.054 -10.106 1.00 84.75 92 VAL A N 1
ATOM 734 C CA . VAL A 1 92 ? 7.419 -0.009 -9.185 1.00 84.75 92 VAL A CA 1
ATOM 735 C C . VAL A 1 92 ? 6.451 0.163 -8.017 1.00 84.75 92 VAL A C 1
ATOM 737 O O . VAL A 1 92 ? 6.887 0.318 -6.881 1.00 84.75 92 VAL A O 1
ATOM 740 N N . ALA A 1 93 ? 5.144 0.035 -8.251 1.00 85.06 93 ALA A N 1
ATOM 741 C CA . ALA A 1 93 ? 4.154 0.108 -7.181 1.00 85.06 93 ALA A CA 1
ATOM 742 C C . ALA A 1 93 ? 4.298 -1.014 -6.134 1.00 85.06 93 ALA A C 1
ATOM 744 O O . ALA A 1 93 ? 4.194 -0.752 -4.934 1.00 85.06 93 ALA A O 1
ATOM 745 N N . THR A 1 94 ? 4.581 -2.253 -6.554 1.00 85.62 94 THR A N 1
ATOM 746 C CA . THR A 1 94 ? 4.833 -3.369 -5.622 1.00 85.62 94 THR A CA 1
ATOM 747 C C . THR A 1 94 ? 6.108 -3.153 -4.800 1.00 85.62 94 THR A C 1
ATOM 749 O O . THR A 1 94 ? 6.152 -3.489 -3.613 1.00 85.62 94 THR A O 1
ATOM 752 N N . LEU A 1 95 ? 7.134 -2.552 -5.403 1.00 89.31 95 LEU A N 1
ATOM 753 C CA . LEU A 1 95 ? 8.378 -2.214 -4.712 1.00 89.31 95 LEU A CA 1
ATOM 754 C C . LEU A 1 95 ? 8.172 -1.099 -3.683 1.00 89.31 95 LEU A C 1
ATOM 756 O O . LEU A 1 95 ? 8.668 -1.221 -2.566 1.00 89.31 95 LEU A O 1
ATOM 760 N N . SER A 1 96 ? 7.377 -0.075 -4.004 1.00 88.31 96 SER A N 1
ATOM 761 C CA . SER A 1 96 ? 6.988 0.970 -3.047 1.00 88.31 96 SER A CA 1
ATOM 762 C C . SER A 1 96 ? 6.235 0.401 -1.838 1.00 88.31 96 SER A C 1
ATOM 764 O O . SER A 1 96 ? 6.510 0.781 -0.698 1.00 88.31 96 SER A O 1
ATOM 766 N N . LEU A 1 97 ? 5.331 -0.565 -2.056 1.00 88.88 97 LEU A N 1
ATOM 767 C CA . LEU A 1 97 ? 4.635 -1.257 -0.961 1.00 88.88 97 LEU A CA 1
ATOM 768 C C . LEU A 1 97 ? 5.615 -2.028 -0.069 1.00 88.88 97 LEU A C 1
ATOM 770 O O . LEU A 1 97 ? 5.516 -1.989 1.154 1.00 88.88 97 LEU A O 1
ATOM 774 N N . SER A 1 98 ? 6.594 -2.688 -0.685 1.00 91.88 98 SER A N 1
ATOM 775 C CA . SER A 1 98 ? 7.621 -3.442 0.037 1.00 91.88 98 SER A CA 1
ATOM 776 C C . SER A 1 98 ? 8.550 -2.514 0.828 1.00 91.88 98 SER A C 1
ATOM 778 O O . SER A 1 98 ? 8.911 -2.843 1.953 1.00 91.88 98 SER A O 1
ATOM 780 N N . LEU A 1 99 ? 8.874 -1.328 0.292 1.00 91.25 99 LEU A N 1
ATOM 781 C CA . LEU A 1 99 ? 9.660 -0.284 0.965 1.00 91.25 99 LEU A CA 1
ATOM 782 C C . LEU A 1 99 ? 8.911 0.366 2.140 1.00 91.25 99 LEU A C 1
ATOM 784 O O . LEU A 1 99 ? 9.537 0.884 3.065 1.00 91.25 99 LEU A O 1
ATOM 788 N N . THR A 1 100 ? 7.579 0.297 2.151 1.00 92.44 100 THR A N 1
ATOM 789 C CA . THR A 1 100 ? 6.779 0.818 3.268 1.00 92.44 100 THR A CA 1
ATOM 790 C C . THR A 1 100 ? 7.123 0.091 4.572 1.00 92.44 100 THR A C 1
ATOM 792 O O . THR A 1 100 ? 7.231 0.730 5.610 1.00 92.44 100 THR A O 1
ATOM 795 N N . ILE A 1 101 ? 7.408 -1.216 4.522 1.00 91.19 101 ILE A N 1
ATOM 796 C CA . ILE A 1 101 ? 7.754 -2.035 5.698 1.00 91.19 101 ILE A CA 1
ATOM 797 C C . ILE A 1 101 ? 9.024 -1.527 6.420 1.00 91.19 101 ILE A C 1
ATOM 799 O O . ILE A 1 101 ? 8.939 -1.208 7.610 1.00 91.19 101 ILE A O 1
ATOM 803 N N . PRO A 1 102 ? 10.203 -1.415 5.76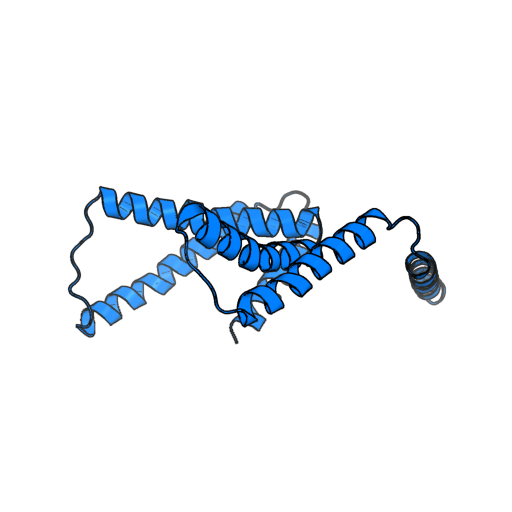7 1.00 91.50 102 PRO A N 1
ATOM 804 C CA . PRO A 1 102 ? 11.400 -0.888 6.417 1.00 91.50 102 PRO A CA 1
ATOM 805 C C . PRO A 1 102 ? 11.275 0.597 6.775 1.00 91.50 102 PRO A C 1
ATOM 807 O O . PRO A 1 102 ? 11.875 1.021 7.760 1.00 91.50 102 PRO A O 1
ATOM 810 N N . LEU A 1 103 ? 10.486 1.386 6.036 1.00 91.31 103 LEU A N 1
ATOM 811 C CA . LEU A 1 103 ? 10.247 2.791 6.375 1.00 91.31 103 LEU A CA 1
ATOM 812 C C . LEU A 1 103 ? 9.409 2.931 7.656 1.00 91.31 103 LEU A C 1
ATOM 814 O O . LEU A 1 103 ? 9.752 3.734 8.526 1.00 91.31 103 LEU A O 1
ATOM 818 N N . SER A 1 104 ? 8.359 2.121 7.819 1.00 92.00 104 SER A N 1
ATOM 819 C CA . SER A 1 104 ? 7.588 2.044 9.066 1.00 92.00 104 SER A CA 1
ATOM 820 C C . SER A 1 104 ? 8.472 1.605 10.232 1.00 92.00 104 SER A C 1
ATOM 822 O O . SER A 1 104 ? 8.468 2.255 11.273 1.00 92.00 104 SER A O 1
ATOM 824 N N . MET A 1 105 ? 9.315 0.586 10.028 1.00 90.38 105 MET A N 1
ATOM 825 C CA . MET A 1 105 ? 10.290 0.147 11.032 1.00 90.38 105 MET A CA 1
ATOM 826 C C . MET A 1 105 ? 11.251 1.279 11.429 1.00 90.38 105 MET A C 1
ATOM 828 O O . MET A 1 105 ? 11.464 1.517 12.616 1.00 90.38 105 MET A O 1
ATOM 832 N N . ALA A 1 106 ? 11.815 2.008 10.461 1.00 90.31 106 ALA A N 1
ATOM 833 C CA . ALA A 1 106 ? 12.693 3.147 10.733 1.00 90.31 106 ALA A CA 1
ATOM 834 C C . ALA A 1 106 ? 11.967 4.254 11.514 1.00 90.31 106 ALA A C 1
ATOM 836 O O . ALA A 1 106 ? 12.522 4.811 12.461 1.00 90.31 106 ALA A O 1
ATOM 837 N N . THR A 1 107 ? 10.714 4.530 11.154 1.00 91.62 107 THR A N 1
ATOM 838 C CA . THR A 1 107 ? 9.865 5.518 11.831 1.00 91.62 107 THR A CA 1
ATOM 839 C C . THR A 1 107 ? 9.618 5.136 13.290 1.00 91.62 107 THR A C 1
ATOM 841 O O . THR A 1 107 ? 9.760 5.980 14.174 1.00 91.62 107 THR A O 1
ATOM 844 N N . ASP A 1 108 ? 9.321 3.868 13.571 1.00 91.31 108 ASP A N 1
ATOM 845 C CA . ASP A 1 108 ? 9.104 3.385 14.937 1.00 91.31 108 ASP A CA 1
ATOM 846 C C . ASP A 1 108 ? 10.388 3.410 15.784 1.00 91.31 108 ASP A C 1
ATOM 848 O O . ASP A 1 108 ? 10.346 3.788 16.958 1.00 91.31 108 ASP A O 1
ATOM 852 N N . VAL A 1 109 ? 11.551 3.085 15.205 1.00 90.31 109 VAL A N 1
ATOM 853 C CA . VAL A 1 109 ? 12.844 3.205 15.907 1.00 90.31 109 VAL A CA 1
ATOM 854 C C . VAL A 1 109 ? 13.152 4.670 16.236 1.00 90.31 109 VAL A C 1
ATOM 856 O O . VAL A 1 109 ? 13.563 4.967 17.357 1.00 90.31 109 VAL A O 1
ATOM 859 N N . LEU A 1 110 ? 12.950 5.586 15.282 1.00 90.88 110 LEU A N 1
ATOM 860 C CA . LEU A 1 110 ? 13.302 7.003 15.430 1.00 90.88 110 LEU A CA 1
ATOM 861 C C . LEU A 1 110 ? 12.338 7.769 16.343 1.00 90.88 110 LEU A C 1
ATOM 863 O O . LEU A 1 110 ? 12.788 8.561 17.167 1.00 90.88 110 LEU A O 1
ATOM 867 N N . LEU A 1 111 ? 11.026 7.550 16.206 1.00 92.44 111 LEU A N 1
ATOM 868 C CA . LEU A 1 111 ? 10.008 8.294 16.956 1.00 92.44 111 LEU A CA 1
ATOM 869 C C . LEU A 1 111 ? 9.650 7.641 18.292 1.00 92.44 111 LEU A C 1
ATOM 871 O O . LEU A 1 111 ? 9.385 8.348 19.262 1.00 92.44 111 LEU A O 1
ATOM 875 N N . ARG A 1 112 ? 9.601 6.303 18.352 1.00 87.00 112 ARG A N 1
ATOM 876 C CA . ARG A 1 112 ? 9.159 5.560 19.547 1.00 87.00 112 ARG A CA 1
ATOM 877 C C . ARG A 1 112 ? 10.309 4.891 20.303 1.00 87.00 112 ARG A C 1
ATOM 879 O O . ARG A 1 112 ? 10.074 4.343 21.375 1.00 87.00 112 ARG A O 1
ATOM 886 N N . GLY A 1 113 ? 11.536 4.913 19.771 1.00 84.94 113 GLY A N 1
ATOM 887 C CA . GLY A 1 113 ? 12.707 4.308 20.417 1.00 84.94 113 GLY A CA 1
ATOM 888 C C . GLY A 1 113 ? 12.638 2.781 20.532 1.00 84.94 113 GLY A C 1
ATOM 889 O O . GLY A 1 113 ? 13.343 2.191 21.355 1.00 84.94 113 GLY A O 1
ATOM 890 N N . VAL A 1 114 ? 11.774 2.129 19.746 1.00 85.62 114 VAL A N 1
ATOM 891 C CA . VAL A 1 114 ? 11.558 0.677 19.806 1.00 85.62 114 VAL A CA 1
ATOM 892 C C . VAL A 1 114 ? 12.776 -0.044 19.235 1.00 85.62 114 VAL A C 1
ATOM 894 O O . VAL A 1 114 ? 13.252 0.279 18.150 1.00 85.62 114 VAL A O 1
ATOM 897 N N . LYS A 1 115 ? 13.287 -1.043 19.961 1.00 84.06 115 LYS A N 1
ATOM 898 C CA . LYS A 1 115 ? 14.391 -1.892 19.497 1.00 84.06 115 LYS A CA 1
ATOM 899 C C . LYS A 1 115 ? 13.835 -3.178 18.903 1.00 84.06 115 LYS A C 1
ATOM 901 O O . LYS A 1 115 ? 13.167 -3.942 19.596 1.00 84.06 115 LYS A O 1
ATOM 906 N N . TYR A 1 116 ? 14.139 -3.427 17.635 1.00 83.94 116 TYR A N 1
ATOM 907 C CA . TYR A 1 116 ? 13.770 -4.668 16.959 1.00 83.94 116 TYR A CA 1
ATOM 908 C C . TYR A 1 116 ? 14.873 -5.725 17.096 1.00 83.94 116 TYR A C 1
ATOM 910 O O . TYR A 1 116 ? 16.031 -5.414 17.373 1.00 83.94 116 TYR A O 1
ATOM 918 N N . SER A 1 117 ? 14.517 -6.997 16.903 1.00 88.75 117 SER A N 1
ATOM 919 C CA . SER A 1 117 ? 15.500 -8.086 16.856 1.00 88.75 117 SER A CA 1
ATOM 920 C C . SER A 1 117 ? 16.419 -7.943 15.639 1.00 88.75 117 SER A C 1
ATOM 922 O O . SER A 1 117 ? 16.005 -7.438 14.593 1.00 88.75 117 SER A O 1
ATOM 924 N N . TRP A 1 118 ? 17.651 -8.448 15.748 1.00 87.00 118 TRP A N 1
ATOM 925 C CA . TRP A 1 118 ? 18.651 -8.418 14.673 1.00 87.00 118 TRP A CA 1
ATOM 926 C C . TRP A 1 118 ? 18.123 -8.975 13.340 1.00 87.00 118 TRP A C 1
ATOM 928 O O . TRP A 1 118 ? 18.446 -8.459 12.273 1.00 87.00 118 TRP A O 1
ATOM 938 N N . LEU A 1 119 ? 17.240 -9.978 13.397 1.00 89.62 119 LEU A N 1
ATOM 939 C CA . LEU A 1 119 ? 16.648 -10.611 12.216 1.00 89.62 119 LEU A CA 1
ATOM 940 C C . LEU A 1 119 ? 15.805 -9.641 11.364 1.00 89.62 119 LEU A C 1
ATOM 942 O O . LEU A 1 119 ? 15.800 -9.748 10.140 1.00 89.62 119 LEU A O 1
ATOM 946 N N . PHE A 1 120 ? 15.138 -8.667 11.991 1.00 87.62 120 PHE A N 1
ATOM 947 C CA . PHE A 1 120 ? 14.360 -7.649 11.273 1.00 87.62 120 PHE A CA 1
ATOM 948 C C . PHE A 1 120 ? 15.263 -6.65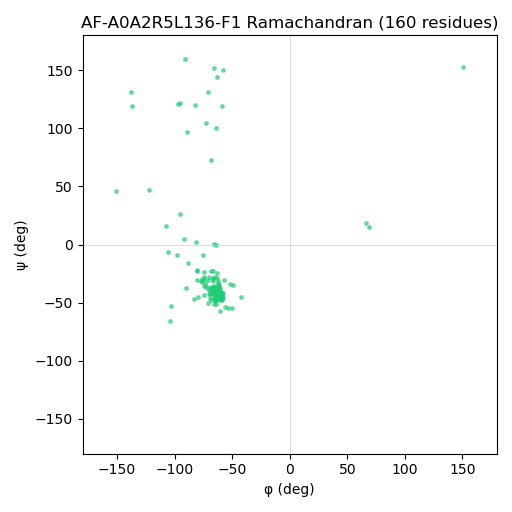5 10.539 1.00 87.62 120 PHE A C 1
ATOM 950 O O . PHE A 1 120 ? 14.960 -6.269 9.413 1.00 87.62 120 PHE A O 1
ATOM 957 N N . TYR A 1 121 ? 16.402 -6.294 11.136 1.00 87.19 121 TYR A N 1
ATOM 958 C CA . TYR A 1 121 ? 17.406 -5.463 10.470 1.00 87.19 121 TYR A CA 1
ATOM 959 C C . TYR A 1 121 ? 18.071 -6.209 9.309 1.00 87.19 121 TYR A C 1
ATOM 961 O O . TYR A 1 121 ? 18.272 -5.635 8.246 1.00 87.19 121 TYR A O 1
ATOM 969 N N . ALA A 1 122 ? 18.350 -7.505 9.465 1.00 91.25 122 ALA A N 1
ATOM 970 C CA . ALA A 1 122 ? 18.868 -8.321 8.369 1.00 91.25 122 ALA A CA 1
ATOM 971 C C . ALA A 1 122 ? 17.871 -8.426 7.200 1.00 91.25 122 ALA A C 1
ATOM 973 O O . ALA A 1 122 ? 18.287 -8.415 6.045 1.00 91.25 122 ALA A O 1
ATOM 974 N N . GLY A 1 123 ? 16.565 -8.492 7.487 1.00 89.88 123 GLY A N 1
ATOM 975 C CA . GLY A 1 123 ? 15.506 -8.538 6.476 1.00 89.88 123 GLY A CA 1
ATOM 976 C C . GLY A 1 123 ? 15.231 -7.204 5.770 1.00 89.88 123 GLY A C 1
ATOM 977 O O . GLY A 1 123 ? 14.828 -7.209 4.609 1.00 89.88 123 GLY A O 1
ATOM 978 N N . SER A 1 124 ? 15.480 -6.059 6.413 1.00 90.56 124 SER A N 1
ATOM 979 C CA . SER A 1 124 ? 15.274 -4.745 5.783 1.00 90.56 124 SER A CA 1
ATOM 980 C C . SER A 1 124 ? 16.342 -4.415 4.734 1.00 90.56 124 SER A C 1
ATOM 982 O O . SER A 1 124 ? 16.024 -3.809 3.709 1.00 90.56 124 SER A O 1
ATOM 984 N N . VAL A 1 125 ? 17.582 -4.876 4.933 1.00 90.44 125 VAL A N 1
ATOM 985 C CA . VAL A 1 125 ? 18.709 -4.679 4.003 1.00 90.44 125 VAL A CA 1
ATOM 986 C C . VAL A 1 125 ? 18.405 -5.145 2.567 1.00 90.44 125 VAL A C 1
ATOM 988 O O . VAL A 1 125 ? 18.530 -4.322 1.658 1.00 90.44 125 VAL A O 1
ATOM 991 N N . PRO A 1 126 ? 17.981 -6.399 2.301 1.00 91.19 126 PRO A N 1
ATOM 992 C CA . PRO A 1 126 ? 17.694 -6.855 0.942 1.00 91.19 126 PRO A CA 1
ATOM 993 C C . PRO A 1 126 ? 16.487 -6.147 0.313 1.00 91.19 126 PRO A C 1
ATOM 995 O O . PRO A 1 126 ? 16.490 -5.938 -0.896 1.00 91.19 126 PRO A O 1
ATOM 998 N N . ILE A 1 127 ? 15.484 -5.735 1.100 1.00 92.25 127 ILE A N 1
ATOM 999 C CA . ILE A 1 127 ? 14.319 -4.982 0.595 1.00 92.25 127 ILE A CA 1
ATOM 1000 C C . ILE A 1 127 ? 14.765 -3.616 0.064 1.00 92.25 127 ILE A C 1
ATOM 1002 O O . ILE A 1 127 ? 14.413 -3.229 -1.051 1.00 92.25 127 ILE A O 1
ATOM 1006 N N . VAL A 1 128 ? 15.582 -2.905 0.844 1.00 91.06 128 VAL A N 1
ATOM 1007 C CA . VAL A 1 128 ? 16.138 -1.607 0.447 1.00 91.06 128 VAL A CA 1
ATOM 1008 C C . VAL A 1 128 ? 17.078 -1.773 -0.750 1.00 91.06 128 VAL A C 1
ATOM 1010 O O . VAL A 1 128 ? 16.962 -1.033 -1.727 1.00 91.06 128 VAL A O 1
ATOM 1013 N N . ALA A 1 129 ? 17.953 -2.783 -0.732 1.00 91.19 129 ALA A N 1
ATOM 1014 C CA . ALA A 1 129 ? 18.854 -3.078 -1.844 1.00 91.19 129 ALA A CA 1
ATOM 1015 C C . ALA A 1 129 ? 18.096 -3.383 -3.149 1.00 91.19 129 ALA A C 1
ATOM 1017 O O . ALA A 1 129 ? 18.455 -2.852 -4.200 1.00 91.19 129 ALA A O 1
ATOM 1018 N N . ALA A 1 130 ? 17.023 -4.178 -3.088 1.00 89.62 130 ALA A N 1
ATOM 1019 C CA . ALA A 1 130 ? 16.179 -4.485 -4.241 1.00 89.62 130 ALA A CA 1
ATOM 1020 C C . ALA A 1 130 ? 15.503 -3.228 -4.809 1.00 89.62 130 ALA A C 1
ATOM 1022 O O . ALA A 1 130 ? 15.482 -3.042 -6.026 1.00 89.62 130 ALA A O 1
ATOM 1023 N N . PHE A 1 131 ? 15.005 -2.335 -3.947 1.00 89.00 131 PHE A N 1
ATOM 1024 C CA . PHE A 1 131 ? 14.415 -1.067 -4.379 1.00 89.00 131 PHE A CA 1
ATOM 1025 C C . PHE A 1 131 ? 15.428 -0.192 -5.135 1.00 89.00 131 PHE A C 1
ATOM 1027 O O . PHE A 1 131 ? 15.127 0.288 -6.231 1.00 89.00 131 PHE A O 1
ATOM 1034 N N . PHE A 1 132 ? 16.644 -0.025 -4.602 1.00 89.12 132 PHE A N 1
ATOM 1035 C CA . PHE A 1 132 ? 17.703 0.735 -5.277 1.00 89.12 132 PHE A CA 1
ATOM 1036 C C . PHE A 1 132 ? 18.144 0.079 -6.587 1.00 89.12 132 PHE A C 1
ATOM 1038 O O . PHE A 1 132 ? 18.248 0.769 -7.598 1.00 89.12 132 PHE A O 1
ATOM 1045 N N . ALA A 1 133 ? 18.349 -1.241 -6.598 1.00 87.75 133 ALA A N 1
ATOM 1046 C CA . ALA A 1 133 ? 18.740 -1.977 -7.797 1.00 87.75 133 ALA A CA 1
ATOM 1047 C C . ALA A 1 133 ? 17.717 -1.803 -8.927 1.00 87.75 133 ALA A C 1
ATOM 1049 O O . ALA A 1 133 ? 18.094 -1.488 -10.055 1.00 87.75 133 ALA A O 1
ATOM 1050 N N . VAL A 1 134 ? 16.421 -1.932 -8.625 1.00 84.25 134 VAL A N 1
ATOM 1051 C CA . VAL A 1 134 ? 15.368 -1.719 -9.626 1.00 84.25 134 VAL A CA 1
ATOM 1052 C C . VAL A 1 134 ? 15.278 -0.252 -10.035 1.00 84.25 134 VAL A C 1
ATOM 1054 O O . VAL A 1 134 ? 15.134 0.030 -11.220 1.00 84.25 134 VAL A O 1
ATOM 1057 N N . THR A 1 135 ? 15.412 0.695 -9.106 1.00 84.88 135 THR A N 1
ATOM 1058 C CA . THR A 1 135 ? 15.402 2.129 -9.443 1.00 84.88 135 THR A CA 1
ATOM 1059 C C . THR A 1 135 ? 16.527 2.474 -10.424 1.00 84.88 135 THR A C 1
ATOM 1061 O O . THR A 1 135 ? 16.283 3.132 -11.434 1.00 84.88 135 THR A O 1
ATOM 1064 N N . VAL A 1 136 ? 17.738 1.962 -10.185 1.00 85.62 136 VAL A N 1
ATOM 1065 C CA . VAL A 1 136 ? 18.888 2.125 -11.088 1.00 85.62 136 VAL A CA 1
ATOM 1066 C C . VAL A 1 136 ? 18.636 1.443 -12.433 1.00 85.62 136 VAL A C 1
ATOM 1068 O O . VAL A 1 136 ? 18.866 2.060 -13.472 1.00 85.62 136 VAL A O 1
ATOM 1071 N N . LEU A 1 137 ? 18.111 0.213 -12.431 1.00 82.44 137 LEU A N 1
ATOM 1072 C CA . LEU A 1 137 ? 17.778 -0.525 -13.653 1.00 82.44 137 LEU A CA 1
ATOM 1073 C C . LEU A 1 137 ? 16.769 0.244 -14.520 1.00 82.44 137 LEU A C 1
ATOM 1075 O O . LEU A 1 137 ? 16.962 0.384 -15.723 1.00 82.44 137 LEU A O 1
ATOM 1079 N N . THR A 1 138 ? 15.729 0.797 -13.896 1.00 74.50 138 THR A N 1
ATOM 1080 C CA . THR A 1 138 ? 14.670 1.545 -14.591 1.00 74.50 138 THR A CA 1
ATOM 1081 C C . THR A 1 138 ? 15.179 2.899 -15.106 1.00 74.50 138 THR A C 1
ATOM 1083 O O . THR A 1 138 ? 14.732 3.373 -16.146 1.00 74.50 138 THR A O 1
ATOM 1086 N N . HIS A 1 139 ? 16.144 3.520 -14.418 1.00 75.56 139 HIS A N 1
ATOM 1087 C CA . HIS A 1 139 ? 16.792 4.758 -14.865 1.00 75.56 139 HIS A CA 1
ATOM 1088 C C . HIS A 1 139 ? 17.778 4.523 -16.026 1.00 75.56 139 HIS A C 1
ATOM 1090 O O . HIS A 1 139 ? 17.963 5.396 -16.873 1.00 75.56 139 HIS A O 1
ATOM 1096 N N . TYR A 1 140 ? 18.397 3.342 -16.104 1.00 70.25 140 TYR A N 1
ATOM 1097 C CA . TYR A 1 140 ? 19.346 2.968 -17.161 1.00 70.25 140 TYR A CA 1
ATOM 1098 C C . TYR A 1 140 ? 18.683 2.187 -18.317 1.00 70.25 140 TYR A C 1
ATOM 1100 O O . TYR A 1 140 ? 19.345 1.442 -19.036 1.00 70.25 140 TYR A O 1
ATOM 1108 N N . ASN A 1 141 ? 17.378 2.386 -18.548 1.00 58.59 141 ASN A N 1
ATOM 1109 C CA . ASN A 1 141 ? 16.603 1.714 -19.606 1.00 58.59 141 ASN A CA 1
ATOM 1110 C C . ASN A 1 141 ? 17.035 2.091 -21.045 1.00 58.59 141 ASN A C 1
ATOM 1112 O O . ASN A 1 141 ? 16.466 1.608 -22.019 1.00 58.59 141 ASN A O 1
ATOM 1116 N N . ASN A 1 142 ? 18.038 2.958 -21.219 1.00 56.53 142 ASN A N 1
ATOM 1117 C CA . ASN A 1 142 ? 18.596 3.273 -22.539 1.00 56.53 142 ASN A CA 1
ATOM 1118 C C . ASN A 1 142 ? 19.625 2.228 -23.031 1.00 56.53 142 ASN A C 1
ATOM 1120 O O . ASN A 1 142 ? 20.207 2.391 -24.098 1.00 56.53 142 ASN A O 1
ATOM 1124 N N . TRP A 1 143 ? 19.858 1.161 -22.258 1.00 53.34 143 TRP A N 1
ATOM 1125 C CA . TRP A 1 143 ? 20.761 0.046 -22.573 1.00 53.34 143 TRP A CA 1
ATOM 1126 C C . TRP A 1 143 ? 20.017 -1.301 -22.563 1.00 53.34 143 TRP A C 1
ATOM 1128 O O . TRP A 1 143 ? 20.479 -2.273 -21.975 1.00 53.34 143 TRP A O 1
ATOM 1138 N N . ASP A 1 144 ? 18.847 -1.370 -23.206 1.00 54.44 144 ASP A N 1
ATOM 1139 C CA . ASP A 1 144 ? 18.069 -2.609 -23.346 1.00 54.44 144 ASP A CA 1
ATOM 1140 C C . ASP A 1 144 ? 18.460 -3.406 -24.615 1.00 54.44 144 ASP A C 1
ATOM 1142 O O . ASP A 1 144 ? 17.899 -3.162 -25.691 1.00 54.44 144 ASP A O 1
ATOM 1146 N N . PRO A 1 145 ? 19.340 -4.430 -24.539 1.00 55.66 145 PRO A N 1
ATOM 1147 C CA . PRO A 1 145 ? 19.543 -5.374 -25.645 1.00 55.66 145 PRO A CA 1
ATOM 1148 C C . PRO A 1 145 ? 18.292 -6.237 -25.905 1.00 55.66 145 PRO A C 1
ATOM 1150 O O . PRO A 1 145 ? 18.083 -6.733 -27.011 1.00 55.66 145 PRO A O 1
ATOM 1153 N N . V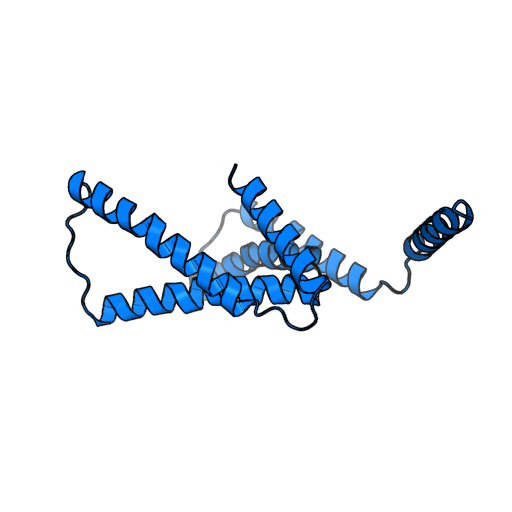AL A 1 146 ? 17.412 -6.389 -24.907 1.00 57.12 146 VAL A N 1
ATOM 1154 C CA . VAL A 1 146 ? 16.181 -7.197 -24.992 1.00 57.12 146 VAL A CA 1
ATOM 1155 C C . VAL A 1 146 ? 15.047 -6.441 -25.695 1.00 57.12 146 VAL A C 1
ATOM 1157 O O . VAL A 1 146 ? 14.244 -7.058 -26.395 1.00 57.12 146 VAL A O 1
ATOM 1160 N N . GLY A 1 147 ? 15.008 -5.107 -25.590 1.00 56.88 147 GLY A N 1
ATOM 1161 C CA . GLY A 1 147 ? 14.072 -4.262 -26.337 1.00 56.88 147 GLY A CA 1
ATOM 1162 C C . GLY A 1 147 ? 14.268 -4.387 -27.851 1.00 56.88 147 GLY A C 1
ATOM 1163 O O . GLY A 1 147 ? 13.289 -4.489 -28.591 1.00 56.88 147 GLY A O 1
ATOM 1164 N N . GLN A 1 148 ? 15.521 -4.502 -28.307 1.00 54.09 148 GLN A N 1
ATOM 1165 C CA . GLN A 1 148 ? 15.834 -4.800 -29.708 1.00 54.09 148 GLN A CA 1
ATOM 1166 C C . GLN A 1 148 ? 15.386 -6.212 -30.118 1.00 54.09 148 GLN A C 1
ATOM 1168 O O . GLN A 1 148 ? 14.770 -6.371 -31.170 1.00 54.09 148 GLN A O 1
ATOM 1173 N N . ILE A 1 149 ? 15.605 -7.227 -29.276 1.00 57.03 149 ILE A N 1
ATOM 1174 C CA . ILE A 1 149 ? 15.216 -8.620 -29.566 1.00 57.03 149 ILE A CA 1
ATOM 1175 C C . ILE A 1 149 ? 13.686 -8.786 -29.613 1.00 57.03 149 ILE A C 1
ATOM 1177 O O . ILE A 1 149 ? 13.157 -9.428 -30.522 1.00 57.03 149 ILE A O 1
ATOM 1181 N N . CYS A 1 150 ? 12.949 -8.178 -28.681 1.00 54.47 150 CYS A N 1
ATOM 1182 C CA . CYS A 1 150 ? 11.485 -8.241 -28.646 1.00 54.47 150 CYS A CA 1
ATOM 1183 C C . CYS A 1 150 ? 10.822 -7.400 -29.747 1.00 54.47 150 CYS A C 1
ATOM 1185 O O . CYS A 1 150 ? 9.805 -7.832 -30.293 1.00 54.47 150 CYS A O 1
ATOM 1187 N N . CYS A 1 151 ? 11.382 -6.239 -30.113 1.00 57.25 151 CYS A N 1
ATOM 1188 C CA . CYS A 1 151 ? 10.923 -5.502 -31.294 1.00 57.25 151 CYS A CA 1
ATOM 1189 C C . CYS A 1 151 ? 11.171 -6.295 -32.581 1.00 57.25 151 CYS A C 1
ATOM 1191 O O . CYS A 1 151 ? 10.273 -6.344 -33.418 1.00 57.25 151 CYS A O 1
ATOM 1193 N N . CYS A 1 152 ? 12.319 -6.970 -32.723 1.00 53.50 152 CYS A N 1
ATOM 1194 C CA . CYS A 1 152 ? 12.562 -7.878 -33.848 1.00 53.50 152 CYS A CA 1
ATOM 1195 C C . CYS A 1 152 ? 11.536 -9.019 -33.884 1.00 53.50 152 CYS A C 1
ATOM 1197 O O . CYS A 1 152 ? 10.904 -9.234 -34.916 1.00 53.50 152 CYS A O 1
ATOM 1199 N N . ARG A 1 153 ? 11.271 -9.670 -32.744 1.00 53.31 153 ARG A N 1
ATOM 1200 C CA . ARG A 1 153 ? 10.318 -10.789 -32.670 1.00 53.31 153 ARG A CA 1
ATOM 1201 C C . ARG A 1 153 ? 8.867 -10.374 -32.949 1.00 53.31 153 ARG A C 1
ATOM 1203 O O . ARG A 1 153 ? 8.141 -11.100 -33.619 1.00 53.31 153 ARG A O 1
ATOM 1210 N N . ARG A 1 154 ? 8.444 -9.186 -32.496 1.00 51.59 154 ARG A N 1
ATOM 1211 C CA . ARG A 1 154 ? 7.108 -8.634 -32.800 1.00 51.59 154 ARG A CA 1
ATOM 1212 C C . ARG A 1 154 ? 6.970 -8.215 -34.272 1.00 51.59 154 ARG A C 1
ATOM 1214 O O . ARG A 1 154 ? 5.864 -8.239 -34.804 1.00 51.59 154 ARG A O 1
ATOM 1221 N N . ARG A 1 155 ? 8.072 -7.840 -34.934 1.00 50.31 155 ARG A N 1
ATOM 1222 C CA . ARG A 1 155 ? 8.095 -7.516 -36.372 1.00 50.31 155 ARG A CA 1
ATOM 1223 C C . ARG A 1 155 ? 8.012 -8.772 -37.244 1.00 50.31 155 ARG A C 1
ATOM 1225 O O . ARG A 1 155 ? 7.335 -8.732 -38.265 1.00 50.31 155 ARG A O 1
ATOM 1232 N N . GLU A 1 156 ? 8.624 -9.880 -36.821 1.00 48.25 156 GLU A N 1
ATOM 1233 C CA . GLU A 1 156 ? 8.520 -11.169 -37.523 1.00 48.25 156 GLU A CA 1
ATOM 1234 C C . GLU A 1 156 ? 7.091 -11.733 -37.514 1.00 48.25 156 GLU A C 1
ATOM 1236 O O . GLU A 1 156 ? 6.603 -12.140 -38.564 1.00 48.25 156 GLU A O 1
ATOM 1241 N N . GLU A 1 157 ? 6.357 -11.679 -36.396 1.00 52.25 157 GLU A N 1
ATOM 1242 C CA . GLU A 1 157 ? 4.969 -12.187 -36.353 1.00 52.25 157 GLU A CA 1
ATOM 1243 C C . GLU A 1 157 ? 3.996 -11.430 -37.278 1.00 52.25 157 GLU A C 1
ATOM 1245 O O . GLU A 1 157 ? 2.996 -11.992 -37.724 1.00 52.25 157 GLU A O 1
ATOM 1250 N N . HIS A 1 158 ? 4.288 -10.171 -37.615 1.00 49.66 158 HIS A N 1
ATOM 1251 C CA . HIS A 1 158 ? 3.502 -9.398 -38.582 1.00 49.66 158 HIS A CA 1
ATOM 1252 C C . HIS A 1 158 ? 3.842 -9.722 -40.045 1.00 49.66 158 HIS A C 1
ATOM 1254 O O . HIS A 1 158 ? 3.007 -9.483 -40.914 1.00 49.66 158 HIS A O 1
ATOM 1260 N N . GLN A 1 159 ? 5.028 -10.269 -40.330 1.00 45.09 159 GLN A N 1
ATOM 1261 C CA . GLN A 1 159 ? 5.471 -10.560 -41.697 1.00 45.09 159 GLN A CA 1
ATOM 1262 C C . GLN A 1 159 ? 5.050 -11.958 -42.189 1.00 45.09 159 GLN A C 1
ATOM 1264 O O . GLN A 1 159 ? 5.017 -12.182 -43.390 1.00 45.09 159 GLN A O 1
ATOM 1269 N N . TYR A 1 160 ? 4.648 -12.866 -41.290 1.00 42.28 160 TYR A N 1
ATOM 1270 C CA . TYR A 1 160 ? 4.066 -14.181 -41.629 1.00 42.28 160 TYR A CA 1
ATOM 1271 C C . TYR A 1 160 ? 2.527 -14.181 -41.723 1.00 42.28 160 TYR A C 1
ATOM 1273 O O . TYR A 1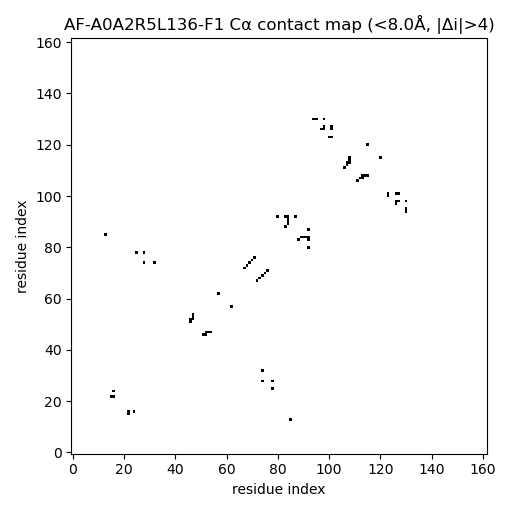 160 ? 1.906 -15.232 -41.875 1.00 42.28 160 TYR A O 1
ATOM 1281 N N . ARG A 1 161 ? 1.897 -13.007 -41.598 1.00 44.06 161 ARG A N 1
ATOM 1282 C CA . ARG A 1 161 ? 0.436 -12.813 -41.655 1.00 44.06 161 ARG A CA 1
ATOM 1283 C C . ARG A 1 161 ? -0.049 -12.130 -42.942 1.00 44.06 161 ARG A C 1
ATOM 1285 O O . ARG A 1 161 ? -1.202 -11.701 -42.974 1.00 44.06 161 ARG A O 1
ATOM 1292 N N . TYR A 1 162 ? 0.796 -12.084 -43.974 1.00 39.00 162 TYR A N 1
ATOM 1293 C CA . TYR A 1 162 ? 0.462 -11.665 -45.339 1.00 39.00 162 TYR A CA 1
ATOM 1294 C C . TYR A 1 162 ? 1.004 -12.674 -46.346 1.00 39.00 162 TYR A C 1
ATOM 1296 O O . TYR A 1 162 ? 2.208 -12.996 -46.243 1.00 39.00 162 TYR A O 1
#

Foldseek 3Di:
DVVVVVVVVLVVVLVVVVVDPDDPPVVVLVVVVVVVCVVVVVVVVVCVVVVPDDDDPDDPVVVVVVVCCCVVVPSVVVVVLSVVCNPQHVVLSVLVVLLVQVVVVVCCCVPVVDDDDPVVVVVNVVSVVVNVVVVVVSVVVVPDPVVVVVVVVVVVVVVVPD

Secondary structure (DSSP, 8-state):
-HHHHHHHHHHHHHHHHHH-TT--HHHHHHHHHHHHHHHHHHHHHHHHHTTSS--PPPPHHHHHHHHHIIIIIIIIHHHHHHHHHHHT-HHHHHHHHHHHHHHHHHHHHHHH-PPPPHHHHHHHHHHHHHHHHHHHHHHTGGG-HHHHHHHHHHHHHHHT--

Radius of gyration: 22.84 Å; Cα contacts (8 Å, |Δi|>4): 44; chains: 1; bounding box: 49×30×67 Å

Solvent-accessible surface area (backbone atoms only — not comparable to full-atom values): 9399 Å² total; per-residue (Å²): 113,67,69,60,56,52,49,53,50,54,52,53,50,57,53,53,57,74,76,38,101,78,66,62,62,68,59,55,53,49,51,53,52,49,52,49,52,63,63,49,47,58,53,55,56,54,44,49,74,68,66,80,52,86,88,68,84,68,54,74,66,56,48,49,51,51,51,47,46,48,48,53,64,44,54,47,42,54,51,52,51,51,50,49,28,66,75,78,31,62,67,60,47,55,44,53,58,57,47,45,55,50,50,52,52,51,48,40,35,73,77,68,66,54,83,77,60,70,68,59,58,63,57,36,50,60,52,54,50,50,48,52,53,49,53,52,52,66,71,52,60,90,71,50,74,60,59,56,53,52,52,52,53,61,52,50,64,62,61,76,74,109

Organism: NCBI:txid1518452